Protein AF-A0A7L3L876-F1 (afdb_monomer_lite)

pLDDT: mean 82.27, std 18.36, range [44.25, 97.69]

Sequence (67 aa):
CSECGKGFSQKHSLQVHERMHTGERPYTCTICSKALTTKHSLLEHMSLHTGKYFKAYVLSLLQEFAS

Radius of gyration: 16.43 Å; chains: 1; bounding box: 36×29×37 Å

InterPro domains:
  IPR013087 Zinc finger C2H2-type [PF00096] (1-21)
  IPR013087 Zinc finger C2H2-type [PF00096] (27-49)
  IPR013087 Zinc finger C2H2-type [PS00028] (1-21)
  IPR013087 Zinc finger C2H2-type [PS00028] (29-49)
  IPR013087 Zinc finger C2H2-type [PS50157] (1-26)
  IPR013087 Zinc finger C2H2-type [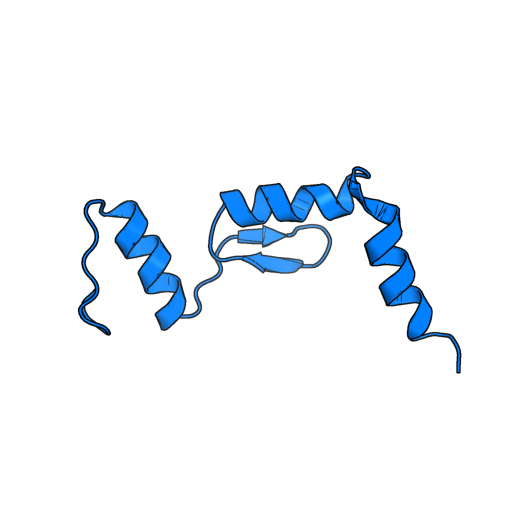PS50157] (27-54)
  IPR013087 Zinc finger C2H2-type [SM00355] (1-21)
  IPR013087 Zinc finger C2H2-type [SM00355] (27-49)
  IPR036236 Zinc finger C2H2 superfamily [SSF57667] (1-49)
  IPR050717 C2H2-type Zinc-Finger Transcription Regulators [PTHR14196] (1-52)

Secondary structure (DSSP, 8-state):
-TTT----SSHHHHHHHHHHHH----EE-TTT--EES-HHHHHHHHHHHTTSSHHHHHHHHTTSS--

Structure (mmCIF, N/CA/C/O backbone):
data_AF-A0A7L3L876-F1
#
_entry.id   AF-A0A7L3L876-F1
#
loop_
_atom_site.group_PDB
_atom_site.id
_atom_site.type_symbol
_atom_site.label_atom_id
_atom_site.label_alt_id
_atom_site.label_comp_id
_atom_site.label_asym_id
_atom_site.label_entity_id
_atom_site.label_seq_id
_atom_site.pdbx_PDB_ins_code
_atom_site.Cartn_x
_atom_site.Cartn_y
_atom_site.Cartn_z
_atom_site.occupancy
_atom_site.B_iso_or_equiv
_atom_site.auth_seq_id
_atom_site.auth_comp_id
_atom_site.auth_asym_id
_atom_site.auth_atom_id
_atom_site.pdbx_PDB_model_num
ATOM 1 N N . CYS A 1 1 ? -10.765 -2.862 13.555 1.00 95.75 1 CYS A N 1
ATOM 2 C CA . CYS A 1 1 ? -11.025 -3.727 12.392 1.00 95.75 1 CYS A CA 1
ATOM 3 C C . CYS A 1 1 ? -12.095 -4.720 12.798 1.00 95.75 1 CYS A C 1
ATOM 5 O O . CYS A 1 1 ? -11.917 -5.356 13.832 1.00 95.75 1 CYS A O 1
ATOM 7 N N . SER A 1 2 ? -13.190 -4.804 12.044 1.00 93.06 2 SER A N 1
ATOM 8 C CA . SER A 1 2 ? -14.277 -5.756 12.309 1.00 93.06 2 SER A CA 1
ATOM 9 C C . SER A 1 2 ? -13.840 -7.211 12.126 1.00 93.06 2 SER A C 1
ATOM 11 O O . SER A 1 2 ? -14.241 -8.051 12.917 1.00 93.06 2 SER A O 1
ATOM 13 N N . GLU A 1 3 ? -12.967 -7.488 11.153 1.00 95.56 3 GLU A N 1
ATOM 14 C CA . GLU A 1 3 ? -12.550 -8.855 10.802 1.00 95.56 3 GLU A CA 1
ATOM 15 C C . GLU A 1 3 ? -11.606 -9.495 11.829 1.00 95.56 3 GLU A C 1
ATOM 17 O O . GLU A 1 3 ? -11.717 -10.676 12.133 1.00 95.56 3 GLU A O 1
ATOM 22 N N . CYS A 1 4 ? -10.652 -8.732 12.377 1.00 96.62 4 CYS A N 1
ATOM 23 C CA . CYS A 1 4 ? -9.604 -9.280 13.253 1.00 96.62 4 CYS A CA 1
ATOM 24 C C . CYS A 1 4 ? -9.507 -8.610 14.632 1.00 96.62 4 CYS A C 1
ATOM 26 O O . CYS A 1 4 ? -8.554 -8.847 15.371 1.00 96.62 4 CYS A O 1
ATOM 28 N N . GLY A 1 5 ? -10.435 -7.709 14.968 1.00 96.12 5 GLY A N 1
ATOM 29 C CA . GLY A 1 5 ? -10.477 -7.022 16.265 1.00 96.12 5 GLY A CA 1
ATOM 30 C C . GLY A 1 5 ? -9.358 -5.999 16.513 1.00 96.12 5 GLY A C 1
ATOM 31 O O . GLY A 1 5 ? -9.365 -5.318 17.536 1.00 96.12 5 GLY A O 1
ATOM 32 N N . LYS A 1 6 ? -8.402 -5.827 15.588 1.00 97.56 6 LYS A N 1
ATOM 33 C CA . LYS A 1 6 ? -7.270 -4.902 15.771 1.00 97.56 6 LYS A CA 1
ATOM 34 C C . LYS A 1 6 ? -7.728 -3.440 15.866 1.00 97.56 6 LYS A C 1
ATOM 36 O O . LYS A 1 6 ? -8.477 -2.960 15.008 1.00 97.56 6 LYS A O 1
ATOM 41 N N . GLY A 1 7 ? -7.257 -2.732 16.894 1.00 97.19 7 GLY A N 1
ATOM 42 C CA . GLY A 1 7 ? -7.548 -1.316 17.143 1.00 97.19 7 GLY A CA 1
ATOM 43 C C . GLY A 1 7 ? -6.604 -0.364 16.403 1.00 97.19 7 GLY A C 1
ATOM 44 O O . GLY A 1 7 ? -5.423 -0.658 16.229 1.00 97.19 7 GLY A O 1
ATOM 45 N N . PHE A 1 8 ? -7.127 0.789 15.981 1.00 97.31 8 PHE A N 1
ATOM 46 C CA . PHE A 1 8 ? -6.373 1.854 15.315 1.00 97.31 8 PHE A CA 1
ATOM 47 C C . PHE A 1 8 ? -6.845 3.209 15.841 1.00 97.31 8 PHE A C 1
ATOM 49 O O . PHE A 1 8 ? -8.045 3.425 15.984 1.00 97.31 8 PHE A O 1
ATOM 56 N N . SER A 1 9 ? -5.913 4.128 16.094 1.00 97.38 9 SER A N 1
ATOM 57 C CA . SER A 1 9 ? -6.224 5.487 16.558 1.00 97.38 9 SER A CA 1
ATOM 58 C C . SER A 1 9 ? -6.709 6.413 15.439 1.00 97.38 9 SER A C 1
ATOM 60 O O . SER A 1 9 ? -7.335 7.431 15.711 1.00 97.38 9 SER A O 1
ATOM 62 N N . GLN A 1 10 ? -6.430 6.073 14.176 1.00 97.69 10 GLN A N 1
ATOM 63 C CA . GLN A 1 10 ? -6.775 6.892 13.017 1.00 97.69 10 GLN A CA 1
ATOM 64 C C . GLN A 1 10 ? -7.564 6.090 11.983 1.00 97.69 10 GLN A C 1
ATOM 66 O O . GLN A 1 10 ? -7.192 4.969 11.625 1.00 97.69 10 GLN A O 1
ATOM 71 N N . LYS A 1 11 ? -8.619 6.708 11.435 1.00 96.31 11 LYS A N 1
ATOM 72 C CA . LYS A 1 11 ? -9.471 6.103 10.399 1.00 96.31 11 LYS A CA 1
ATOM 73 C C . LYS A 1 11 ? -8.675 5.699 9.158 1.00 96.31 11 LYS A C 1
ATOM 75 O O . LYS A 1 11 ? -8.890 4.615 8.631 1.00 96.31 11 LYS A O 1
ATOM 80 N N . HIS A 1 12 ? -7.731 6.536 8.721 1.00 94.31 12 HIS A N 1
ATOM 81 C CA . HIS A 1 12 ? -6.912 6.241 7.543 1.00 94.31 12 HIS A CA 1
ATOM 82 C C . HIS A 1 12 ? -6.102 4.942 7.729 1.00 94.31 12 HIS A C 1
ATOM 84 O O . HIS A 1 12 ? -5.974 4.151 6.798 1.00 94.31 12 HIS A O 1
ATOM 90 N N . SER A 1 13 ? -5.577 4.700 8.937 1.00 96.50 13 SER A N 1
ATOM 91 C CA . SER A 1 13 ? -4.780 3.510 9.240 1.00 96.50 13 SER A CA 1
ATOM 92 C C . SER A 1 13 ? -5.651 2.257 9.278 1.00 96.50 13 SER A C 1
ATOM 94 O O . SER A 1 13 ? -5.227 1.215 8.784 1.00 96.50 13 SER A O 1
ATOM 96 N N . LEU A 1 14 ? -6.878 2.372 9.803 1.00 97.19 14 LEU A N 1
ATOM 97 C CA . LEU A 1 14 ? -7.873 1.300 9.747 1.00 97.19 14 LEU A CA 1
ATOM 98 C C . LEU A 1 14 ? -8.227 0.943 8.295 1.00 97.19 14 LEU A C 1
ATOM 100 O O . LEU A 1 14 ? -8.162 -0.226 7.938 1.00 97.19 14 LEU A O 1
ATOM 104 N N . GLN A 1 15 ? -8.510 1.935 7.448 1.00 95.69 15 GLN A N 1
ATOM 105 C CA . GLN A 1 15 ? -8.851 1.704 6.038 1.00 95.69 15 GLN A CA 1
ATOM 106 C C . GLN A 1 15 ? -7.711 1.031 5.265 1.00 95.69 15 GLN A C 1
ATOM 108 O O . GLN A 1 15 ? -7.935 0.092 4.508 1.00 95.69 15 GLN A O 1
ATOM 113 N N . VAL A 1 16 ? -6.467 1.483 5.460 1.00 96.06 16 VAL A N 1
ATOM 114 C CA . VAL A 1 16 ? -5.295 0.840 4.841 1.00 96.06 16 VAL A CA 1
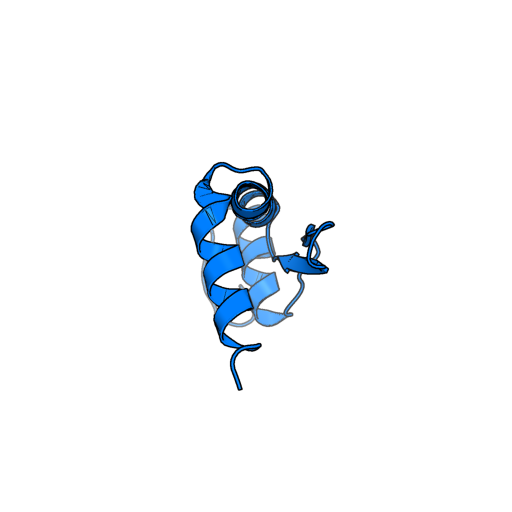ATOM 115 C C . VAL A 1 16 ? -5.125 -0.591 5.341 1.00 96.06 16 VAL A C 1
ATOM 117 O O . VAL A 1 16 ? -4.795 -1.474 4.553 1.00 96.06 16 VAL A O 1
ATOM 120 N N . HIS A 1 17 ? -5.350 -0.830 6.633 1.00 96.50 17 HIS A N 1
ATOM 121 C CA . HIS A 1 17 ? -5.306 -2.171 7.198 1.00 96.50 17 HIS A CA 1
ATOM 122 C C . HIS A 1 17 ? -6.373 -3.085 6.586 1.00 96.50 17 HIS A C 1
ATOM 124 O O . HIS A 1 17 ? -6.057 -4.216 6.242 1.00 96.50 17 HIS A O 1
ATOM 130 N N . GLU A 1 18 ? -7.599 -2.603 6.385 1.00 96.94 18 GLU A N 1
ATOM 131 C CA . GLU A 1 18 ? -8.694 -3.391 5.801 1.00 96.94 18 GLU A CA 1
ATOM 132 C C . GLU A 1 18 ? -8.377 -3.903 4.388 1.00 96.94 18 GLU A C 1
ATOM 134 O O . GLU A 1 18 ? -8.795 -5.004 4.030 1.00 96.94 18 GLU A O 1
ATOM 139 N N . ARG A 1 19 ? -7.529 -3.196 3.629 1.00 96.31 19 ARG A N 1
ATOM 140 C CA . ARG A 1 19 ? -7.025 -3.668 2.326 1.00 96.31 19 ARG A CA 1
ATOM 141 C C . ARG A 1 19 ? -6.267 -4.990 2.395 1.00 96.31 19 ARG A C 1
ATOM 143 O O . ARG A 1 19 ? -6.150 -5.679 1.386 1.00 96.31 19 ARG A O 1
ATOM 150 N N . MET A 1 20 ? -5.732 -5.359 3.559 1.0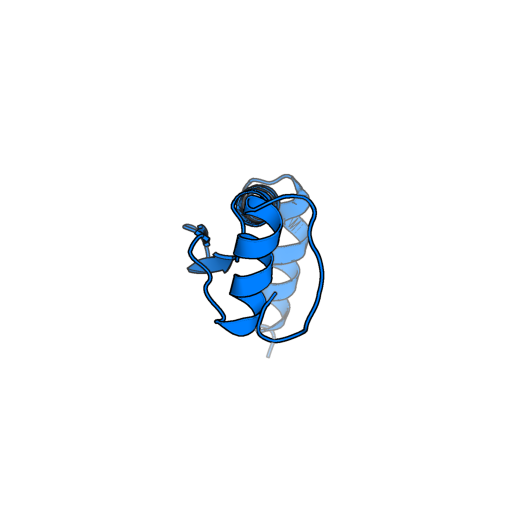0 94.94 20 MET A N 1
ATOM 151 C CA . MET A 1 20 ? -5.064 -6.649 3.729 1.00 94.94 20 MET A CA 1
ATOM 152 C C . MET A 1 20 ? -6.047 -7.821 3.780 1.00 94.94 20 MET A C 1
ATOM 154 O O . MET A 1 20 ? -5.664 -8.931 3.428 1.00 94.94 20 MET A O 1
ATOM 158 N N . HIS A 1 21 ? -7.292 -7.562 4.188 1.00 96.38 21 HIS A N 1
ATOM 159 C CA . HIS A 1 21 ? -8.363 -8.558 4.206 1.00 96.38 21 HIS A CA 1
ATOM 160 C C . HIS A 1 21 ? -9.044 -8.649 2.844 1.00 96.38 21 HIS A C 1
ATOM 162 O O . HIS A 1 21 ? -9.292 -9.741 2.349 1.00 96.38 21 HIS A O 1
ATOM 168 N N . THR A 1 22 ? -9.299 -7.504 2.206 1.00 95.62 22 THR A N 1
ATOM 169 C CA . THR A 1 22 ? -9.967 -7.460 0.894 1.00 95.62 22 THR A CA 1
ATOM 170 C C . THR A 1 22 ? -9.030 -7.762 -0.276 1.00 95.62 22 THR A C 1
ATOM 172 O O . THR A 1 22 ? -9.489 -8.047 -1.378 1.00 95.62 22 THR A O 1
ATOM 175 N N . GLY A 1 23 ? -7.715 -7.653 -0.069 1.00 94.69 23 GLY A N 1
ATOM 176 C CA . GLY A 1 23 ? -6.719 -7.739 -1.136 1.00 94.69 23 GLY A CA 1
ATOM 177 C C . GLY A 1 23 ? -6.676 -6.507 -2.048 1.00 94.69 23 GLY A C 1
ATOM 178 O O . GLY A 1 23 ? -5.967 -6.527 -3.056 1.00 94.69 23 GLY A O 1
ATOM 179 N N . GLU A 1 24 ? -7.398 -5.431 -1.715 1.00 96.62 24 GLU A N 1
ATOM 180 C CA . GLU A 1 24 ? -7.475 -4.222 -2.536 1.00 96.62 24 GLU A CA 1
ATOM 181 C C . GLU A 1 24 ? -6.095 -3.563 -2.688 1.00 96.62 24 GLU A C 1
ATOM 183 O O . GLU A 1 24 ? -5.416 -3.202 -1.721 1.00 96.62 24 GLU A O 1
ATOM 188 N N . ARG A 1 25 ? -5.677 -3.362 -3.938 1.00 95.00 25 ARG A N 1
ATOM 189 C CA . ARG A 1 25 ? -4.398 -2.737 -4.288 1.00 95.00 25 ARG A CA 1
ATOM 190 C C . ARG A 1 25 ? -4.625 -1.629 -5.316 1.00 95.00 25 ARG A C 1
ATOM 192 O O . ARG A 1 25 ? -4.378 -1.840 -6.499 1.00 95.00 25 ARG A O 1
ATOM 199 N N . PRO A 1 26 ? -5.106 -0.453 -4.883 1.00 94.69 26 PRO A N 1
ATOM 200 C CA . PRO A 1 26 ? -5.538 0.603 -5.798 1.00 94.69 26 PRO A CA 1
ATOM 201 C C . PRO A 1 26 ? -4.376 1.349 -6.471 1.00 94.69 26 PRO A C 1
ATOM 203 O O . PRO A 1 26 ? -4.602 2.156 -7.369 1.00 94.69 26 PRO A O 1
ATOM 206 N N . TYR A 1 27 ? -3.130 1.122 -6.043 1.00 94.69 27 TYR A N 1
ATOM 207 C CA . TYR A 1 27 ? -1.965 1.834 -6.563 1.00 94.69 27 TYR A CA 1
ATOM 208 C C . TYR A 1 27 ? -1.148 0.936 -7.482 1.00 94.69 27 TYR A C 1
ATOM 210 O O . TYR A 1 27 ? -0.380 0.098 -7.016 1.00 94.69 27 TYR A O 1
ATOM 218 N N . THR A 1 28 ? -1.281 1.137 -8.787 1.00 93.69 28 THR A N 1
ATOM 219 C CA . THR A 1 28 ? -0.575 0.339 -9.795 1.00 93.69 28 THR A CA 1
ATOM 220 C C . THR A 1 28 ? 0.685 1.054 -10.266 1.00 93.69 28 THR A C 1
ATOM 222 O O . THR A 1 28 ? 0.651 2.230 -10.627 1.00 93.69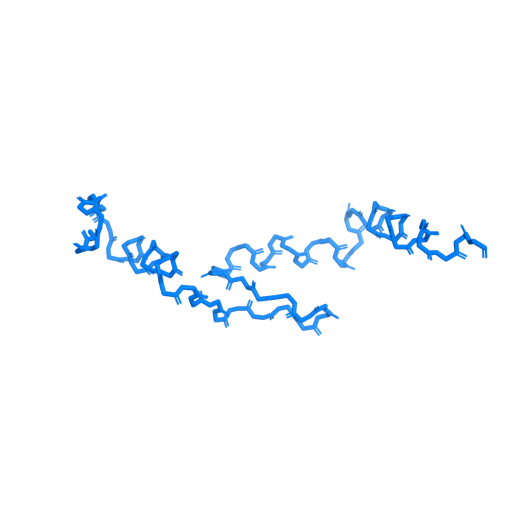 28 THR A O 1
ATOM 225 N N . CYS A 1 29 ? 1.814 0.346 -10.271 1.00 89.25 29 CYS A N 1
ATOM 226 C CA . CYS A 1 29 ? 3.034 0.819 -10.909 1.00 89.25 29 CYS A CA 1
ATOM 227 C C . CYS A 1 29 ? 2.834 0.884 -12.425 1.00 89.25 29 CYS A C 1
ATOM 229 O O . CYS A 1 29 ? 2.492 -0.113 -13.048 1.00 89.25 29 CYS A O 1
ATOM 231 N N . THR A 1 30 ? 3.112 2.032 -13.032 1.00 88.62 30 THR A N 1
ATOM 232 C CA . THR A 1 30 ? 2.969 2.221 -14.482 1.00 88.62 30 THR A CA 1
ATOM 233 C C . THR A 1 30 ? 4.074 1.554 -15.304 1.00 88.62 30 THR A C 1
ATOM 235 O O . THR A 1 30 ? 3.929 1.437 -16.513 1.00 88.62 30 THR A O 1
ATOM 238 N N . ILE A 1 31 ? 5.168 1.117 -14.669 1.00 86.38 31 ILE A N 1
ATOM 239 C CA . ILE A 1 31 ? 6.333 0.525 -15.348 1.00 86.38 31 ILE A CA 1
ATOM 240 C C . ILE A 1 31 ? 6.237 -1.003 -15.385 1.00 86.38 31 ILE A C 1
ATOM 242 O O . ILE A 1 31 ? 6.438 -1.603 -16.432 1.00 86.38 31 ILE A O 1
ATOM 246 N N . CYS A 1 32 ? 5.912 -1.644 -14.257 1.00 87.50 32 CYS A N 1
ATOM 247 C CA . CYS A 1 32 ? 5.845 -3.108 -14.159 1.00 87.50 32 CYS A CA 1
ATOM 248 C C . CYS A 1 32 ? 4.458 -3.651 -13.789 1.00 87.50 32 CYS A C 1
ATOM 250 O O . CYS A 1 32 ? 4.324 -4.832 -13.481 1.00 87.50 32 CYS A O 1
ATOM 252 N N . SER A 1 33 ? 3.427 -2.802 -13.765 1.00 91.75 33 SER A N 1
ATOM 253 C CA . SER A 1 33 ? 2.038 -3.170 -13.436 1.00 91.75 33 SER A CA 1
ATOM 254 C C . SER A 1 33 ? 1.830 -3.779 -12.043 1.00 91.75 33 SER A C 1
ATOM 256 O O . SER A 1 33 ? 0.743 -4.257 -11.723 1.00 91.75 33 SER A O 1
ATOM 258 N N . LYS A 1 34 ? 2.841 -3.734 -11.165 1.00 91.00 34 LYS A N 1
ATOM 259 C CA . LYS A 1 34 ? 2.720 -4.215 -9.786 1.00 91.00 34 LYS A CA 1
ATOM 260 C C . LYS A 1 34 ? 1.723 -3.352 -9.015 1.00 91.00 34 LYS A C 1
ATOM 262 O O . LYS A 1 34 ? 1.906 -2.141 -8.911 1.00 91.00 34 LYS A O 1
ATOM 267 N N . ALA A 1 35 ? 0.708 -3.985 -8.433 1.00 93.69 35 ALA A N 1
ATOM 268 C CA . ALA A 1 35 ? -0.295 -3.321 -7.610 1.00 93.69 35 ALA A CA 1
ATOM 269 C C . ALA A 1 35 ? 0.108 -3.313 -6.122 1.00 93.69 35 ALA A C 1
ATOM 271 O O . ALA A 1 35 ? 0.520 -4.338 -5.559 1.00 93.69 35 ALA A O 1
ATOM 272 N N . LEU A 1 36 ? -0.025 -2.156 -5.473 1.00 93.50 36 LEU A N 1
ATOM 273 C CA . LEU A 1 36 ? 0.321 -1.893 -4.078 1.00 93.50 36 LEU A CA 1
ATOM 274 C C . LEU A 1 36 ? -0.879 -1.341 -3.299 1.00 93.50 36 LEU A C 1
ATOM 276 O O . LEU A 1 36 ? -1.797 -0.733 -3.849 1.00 93.50 36 LEU A O 1
ATOM 280 N N . THR A 1 37 ? -0.854 -1.544 -1.983 1.00 94.56 37 THR A N 1
ATOM 281 C CA . THR A 1 37 ? -1.945 -1.173 -1.070 1.00 94.56 37 THR A CA 1
ATOM 282 C C . THR A 1 37 ? -1.894 0.289 -0.632 1.00 94.56 37 THR A C 1
ATOM 284 O O . THR A 1 37 ? -2.919 0.828 -0.217 1.00 94.56 37 THR A O 1
ATOM 287 N N . THR A 1 38 ? -0.739 0.965 -0.722 1.00 93.69 38 THR A N 1
ATOM 288 C CA . THR A 1 38 ? -0.580 2.371 -0.309 1.00 93.69 38 THR A CA 1
ATOM 289 C C . THR A 1 38 ? 0.214 3.203 -1.315 1.00 93.69 38 THR A C 1
ATOM 291 O O . THR A 1 38 ? 1.092 2.696 -2.016 1.00 93.69 38 THR A O 1
ATOM 294 N N . LYS A 1 39 ? -0.051 4.517 -1.334 1.00 91.81 39 LYS A N 1
ATOM 295 C CA . LYS A 1 39 ? 0.698 5.488 -2.144 1.00 91.81 39 LYS A CA 1
ATOM 296 C C . LYS A 1 39 ? 2.171 5.569 -1.735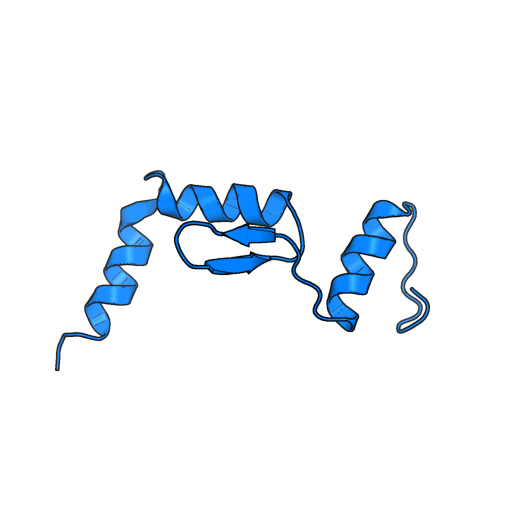 1.00 91.81 39 LYS A C 1
ATOM 298 O O . LYS A 1 39 ? 3.028 5.684 -2.601 1.00 91.81 39 LYS A O 1
ATOM 303 N N . HIS A 1 40 ? 2.468 5.509 -0.435 1.00 90.81 40 HIS A N 1
ATOM 304 C CA . HIS A 1 40 ? 3.845 5.555 0.065 1.00 90.81 40 HIS A CA 1
ATOM 305 C C . HIS A 1 40 ? 4.664 4.368 -0.457 1.00 90.81 40 HIS A C 1
ATOM 307 O O . HIS A 1 40 ? 5.729 4.575 -1.032 1.00 90.81 40 HIS A O 1
ATOM 313 N N . SER A 1 41 ? 4.111 3.153 -0.376 1.00 91.56 41 SER A N 1
ATOM 314 C CA . SER A 1 41 ? 4.747 1.956 -0.936 1.00 91.56 41 SER A CA 1
ATOM 315 C C . SER A 1 41 ? 4.953 2.061 -2.450 1.00 91.56 41 SER A C 1
ATOM 317 O O . SER A 1 41 ? 5.969 1.597 -2.955 1.00 91.56 41 SER A O 1
ATOM 319 N N . LEU A 1 42 ? 4.019 2.676 -3.193 1.00 91.81 42 LEU A N 1
ATOM 320 C CA . LEU A 1 42 ? 4.206 2.922 -4.627 1.00 91.81 42 LEU A CA 1
ATOM 321 C C . LEU A 1 42 ? 5.374 3.885 -4.882 1.00 91.81 42 LEU A C 1
ATOM 323 O O . LEU A 1 42 ? 6.204 3.603 -5.737 1.00 91.81 42 LEU A O 1
ATOM 327 N N . LEU A 1 43 ? 5.471 4.995 -4.148 1.00 90.06 43 LEU A N 1
ATOM 328 C CA . LEU A 1 43 ? 6.569 5.957 -4.311 1.00 90.06 43 LEU A CA 1
ATOM 329 C C . LEU A 1 43 ? 7.936 5.327 -4.010 1.00 90.06 43 LEU A C 1
ATOM 331 O O . LEU A 1 43 ? 8.878 5.524 -4.776 1.00 90.06 43 LEU A O 1
ATOM 335 N N . GLU A 1 44 ? 8.030 4.534 -2.942 1.00 89.12 44 GLU A N 1
ATOM 336 C CA . GLU A 1 44 ? 9.233 3.761 -2.624 1.00 89.12 44 GLU A CA 1
ATOM 337 C C . GLU A 1 44 ? 9.552 2.754 -3.736 1.00 89.12 44 GLU A C 1
ATOM 339 O O . GLU A 1 44 ? 10.679 2.704 -4.227 1.00 89.12 44 GLU A O 1
ATOM 344 N N . HIS A 1 45 ? 8.550 2.018 -4.219 1.00 88.75 45 HIS A N 1
ATOM 345 C CA . HIS A 1 45 ? 8.711 1.083 -5.328 1.00 88.75 45 HIS A CA 1
ATOM 346 C C . HIS A 1 45 ? 9.222 1.763 -6.611 1.00 88.75 45 HIS A C 1
ATOM 348 O O . HIS A 1 45 ? 10.102 1.225 -7.281 1.00 88.75 45 HIS A O 1
ATOM 354 N N . MET A 1 46 ? 8.731 2.963 -6.939 1.00 84.75 46 MET A N 1
ATOM 355 C CA . MET A 1 46 ? 9.170 3.721 -8.119 1.00 84.75 46 MET A CA 1
ATOM 356 C C . MET A 1 46 ? 10.656 4.118 -8.063 1.00 84.75 46 MET A C 1
ATOM 358 O O . MET A 1 46 ? 11.273 4.354 -9.106 1.00 84.75 46 MET A O 1
ATOM 362 N N . SER A 1 47 ? 11.270 4.142 -6.875 1.00 83.56 47 SER A N 1
ATOM 363 C CA . SER A 1 47 ? 12.712 4.387 -6.734 1.00 83.56 47 SER A CA 1
ATOM 364 C C . SER A 1 47 ? 13.580 3.267 -7.330 1.00 83.56 47 SER A C 1
ATOM 366 O O . SER A 1 47 ? 14.713 3.522 -7.743 1.00 83.56 47 SER A O 1
ATOM 368 N N . LEU A 1 48 ? 13.034 2.049 -7.451 1.00 82.25 48 LEU A N 1
ATOM 369 C CA . LEU A 1 48 ? 13.713 0.905 -8.067 1.00 82.25 48 LEU A CA 1
ATOM 370 C C . LEU A 1 48 ? 13.847 1.067 -9.588 1.00 82.25 48 LEU A C 1
ATOM 372 O O . LEU A 1 48 ? 14.833 0.623 -10.170 1.00 82.25 48 LEU A O 1
ATOM 376 N N . HIS A 1 49 ? 12.891 1.752 -10.220 1.00 78.69 49 HIS A N 1
ATOM 377 C CA . HIS A 1 49 ? 12.880 1.986 -11.668 1.00 78.69 49 HIS A CA 1
ATOM 378 C C . HIS A 1 49 ? 13.724 3.190 -12.093 1.00 78.69 49 HIS A C 1
ATOM 380 O O . HIS A 1 49 ? 14.280 3.214 -13.184 1.00 78.69 49 HIS A O 1
ATOM 386 N N . THR A 1 50 ? 13.839 4.199 -11.229 1.00 68.00 50 THR A N 1
ATOM 387 C CA . THR A 1 50 ? 14.434 5.511 -11.548 1.00 68.00 50 THR A CA 1
ATOM 388 C C . THR A 1 50 ? 15.940 5.611 -11.287 1.00 68.00 50 THR A C 1
ATOM 390 O O . THR A 1 50 ? 16.483 6.709 -11.195 1.00 68.00 50 THR A O 1
ATOM 393 N N . GLY A 1 51 ? 16.657 4.490 -11.183 1.00 60.56 51 GLY A N 1
ATOM 394 C CA . GLY A 1 51 ? 18.125 4.537 -11.195 1.00 60.56 51 GLY A CA 1
ATOM 395 C C . GLY A 1 51 ? 18.823 4.528 -9.834 1.00 60.56 51 GLY A C 1
ATOM 396 O O . GLY A 1 51 ? 20.001 4.189 -9.795 1.00 60.56 51 GLY A O 1
ATOM 397 N N . LYS A 1 52 ? 18.152 4.824 -8.709 1.00 55.88 52 LYS A N 1
ATOM 398 C CA . LYS A 1 52 ? 18.832 4.876 -7.392 1.00 55.88 52 LYS A CA 1
ATOM 399 C C . LYS A 1 52 ? 19.284 3.500 -6.864 1.00 55.88 52 LYS A C 1
ATOM 401 O O . LYS A 1 52 ? 20.228 3.453 -6.086 1.00 55.88 52 LYS A O 1
ATOM 406 N N . TYR A 1 53 ? 18.689 2.398 -7.346 1.00 52.88 53 TYR A N 1
ATOM 407 C CA . TYR A 1 53 ? 19.090 1.003 -7.049 1.00 52.88 53 TYR A CA 1
ATOM 408 C C . TYR A 1 53 ? 19.039 0.063 -8.278 1.00 52.88 53 TYR A C 1
ATOM 410 O O . TYR A 1 53 ? 19.012 -1.162 -8.156 1.00 52.88 53 TYR A O 1
ATOM 418 N N . PHE A 1 54 ? 19.049 0.632 -9.485 1.00 51.88 54 PHE A N 1
ATOM 419 C CA . PHE A 1 54 ? 18.718 -0.019 -10.764 1.00 51.88 54 PHE A CA 1
ATOM 420 C C . PHE A 1 54 ? 19.566 -1.248 -11.146 1.00 51.88 54 PHE A C 1
ATOM 422 O O . PHE A 1 54 ? 19.117 -2.082 -11.926 1.00 51.88 54 PHE A O 1
ATOM 429 N N . LYS A 1 55 ? 20.758 -1.439 -10.566 1.00 52.56 55 LYS A N 1
ATOM 430 C CA . LYS A 1 55 ? 21.589 -2.617 -10.873 1.00 52.56 55 LYS A CA 1
ATOM 431 C C . LYS A 1 55 ? 21.041 -3.936 -10.315 1.00 52.56 55 LYS A C 1
ATOM 433 O O . LYS A 1 55 ? 21.265 -4.968 -10.935 1.00 52.56 55 LYS A O 1
ATOM 438 N N . ALA A 1 56 ? 20.326 -3.935 -9.189 1.00 51.94 56 ALA A N 1
ATOM 439 C CA . ALA A 1 56 ? 19.933 -5.188 -8.533 1.00 51.94 56 ALA A CA 1
ATOM 440 C C . ALA A 1 56 ? 18.781 -5.915 -9.254 1.00 51.94 56 ALA A C 1
ATOM 442 O O . ALA A 1 56 ? 18.778 -7.138 -9.340 1.00 51.94 56 ALA A O 1
ATOM 443 N N . TYR A 1 57 ? 17.826 -5.166 -9.813 1.00 48.69 57 TYR A N 1
ATOM 444 C CA . TYR A 1 57 ? 16.619 -5.729 -10.427 1.00 48.69 57 TYR A CA 1
ATOM 445 C C . TYR A 1 57 ? 16.863 -6.285 -11.841 1.00 48.69 57 TYR A C 1
ATOM 447 O O . TYR A 1 57 ? 16.333 -7.334 -12.204 1.00 48.69 57 TYR A O 1
ATOM 455 N N . VAL A 1 58 ? 17.729 -5.630 -12.624 1.00 54.34 58 VAL A N 1
ATOM 456 C CA . VAL A 1 58 ? 18.139 -6.129 -13.948 1.00 54.34 58 VAL A CA 1
ATOM 457 C C . VAL A 1 58 ? 18.979 -7.409 -13.818 1.00 54.34 58 VAL A C 1
ATOM 459 O O . VAL A 1 58 ? 18.805 -8.326 -14.612 1.00 54.34 58 VAL A O 1
ATOM 462 N N . LEU A 1 59 ? 19.821 -7.529 -12.781 1.00 51.66 59 LEU A N 1
ATOM 463 C CA . LEU A 1 59 ? 20.594 -8.751 -12.513 1.00 51.66 59 LEU A CA 1
ATOM 464 C C . LEU A 1 59 ? 19.704 -9.958 -12.183 1.00 51.66 59 LEU A C 1
ATOM 466 O O . LEU A 1 59 ? 19.981 -11.049 -12.673 1.00 51.66 59 LEU A O 1
ATOM 470 N N . SER A 1 60 ? 18.615 -9.769 -11.427 1.00 53.59 60 SER A N 1
ATOM 471 C CA . SER A 1 60 ? 17.677 -10.864 -11.131 1.00 53.59 60 SER A CA 1
ATOM 472 C C . SER A 1 60 ? 16.891 -11.351 -12.354 1.00 53.59 60 SER A C 1
ATOM 474 O O . SER A 1 60 ? 16.534 -12.519 -12.409 1.00 53.59 60 SER A O 1
ATOM 476 N N . LEU A 1 61 ? 16.649 -10.486 -13.348 1.00 55.78 61 LEU A N 1
ATOM 477 C CA . LEU A 1 61 ? 15.945 -10.856 -14.584 1.00 55.78 61 LEU A CA 1
ATOM 478 C C . LEU A 1 61 ? 16.861 -11.517 -15.626 1.00 55.78 61 LEU A C 1
ATOM 480 O O . LEU A 1 61 ? 16.378 -12.227 -16.498 1.00 55.78 61 LEU A O 1
ATOM 484 N N . LEU A 1 62 ? 18.180 -11.319 -15.542 1.00 50.59 62 LEU A N 1
ATOM 485 C CA . LEU A 1 62 ? 19.142 -11.940 -16.462 1.00 50.59 62 LEU A CA 1
ATOM 486 C C . LEU A 1 62 ? 19.544 -13.372 -16.065 1.00 50.59 62 LEU A C 1
ATOM 488 O O . LEU A 1 62 ? 20.203 -14.045 -16.852 1.00 50.59 62 LEU A O 1
ATOM 492 N N . GLN A 1 63 ? 19.135 -13.868 -14.892 1.00 46.53 63 GLN A N 1
ATOM 493 C CA . GLN A 1 63 ? 19.376 -15.262 -14.488 1.00 46.53 63 GLN A CA 1
ATOM 494 C C . GLN A 1 63 ? 18.356 -16.257 -15.071 1.00 46.53 63 GLN A C 1
ATOM 496 O O . GLN A 1 63 ? 18.620 -17.453 -15.048 1.00 46.53 63 GLN A O 1
ATOM 501 N N . GLU A 1 64 ? 17.239 -15.793 -15.644 1.00 51.31 64 GLU A N 1
ATOM 502 C CA . GLU A 1 64 ? 16.217 -16.662 -16.261 1.00 51.31 64 GLU A CA 1
ATOM 503 C C . GLU A 1 64 ? 16.426 -16.902 -17.769 1.00 51.31 64 GLU A C 1
ATOM 505 O O . GLU A 1 64 ? 15.700 -17.683 -18.375 1.00 51.31 64 GLU A O 1
ATOM 510 N N . PHE A 1 65 ? 17.438 -16.274 -18.381 1.00 52.78 65 PHE A N 1
ATOM 511 C CA . PHE A 1 65 ? 17.743 -16.418 -19.816 1.00 52.78 65 PHE A CA 1
ATOM 512 C C . PHE A 1 65 ? 19.090 -17.100 -20.102 1.00 52.78 65 PHE A C 1
ATOM 514 O O . PHE A 1 65 ? 19.528 -17.137 -21.249 1.00 52.78 65 PHE A O 1
ATOM 521 N N . ALA A 1 66 ? 19.748 -17.650 -19.078 1.00 49.47 66 ALA A N 1
ATOM 522 C CA . ALA A 1 66 ? 20.920 -18.504 -19.241 1.00 49.47 66 ALA A CA 1
ATOM 523 C C . ALA A 1 66 ? 20.510 -19.971 -19.035 1.00 49.47 66 ALA A C 1
ATOM 525 O O . ALA A 1 66 ? 20.630 -20.525 -17.942 1.00 49.47 66 ALA A O 1
ATOM 526 N N . SER A 1 67 ? 19.970 -20.585 -20.084 1.00 44.25 67 SER A N 1
ATOM 527 C CA . SER A 1 67 ? 19.804 -22.037 -20.233 1.00 44.25 67 SER A CA 1
ATOM 528 C C . SER A 1 67 ? 20.116 -22.411 -21.671 1.00 44.25 67 SER A C 1
ATOM 530 O O . SER A 1 67 ? 19.582 -21.719 -22.566 1.00 44.25 67 SER A O 1
#

Foldseek 3Di:
DVPPPDDDPDPVVVVLVVCVVVVDFPDAAPPPRDGHSDPVVNVVVVCCVPPPVVPPVVVVVVVVPPD

Organism: NCBI:txid2529409

=== Feature glossary ===
A reading guide for the features in this record.

Start from the sequence.

  · Sequence gives the chain of amino acids in standard one-letter code (A=alanine, C=cysteine, …, Y=tyrosine), read N→C. It is the only feature that is directly encoded by the gene; all structural features are derived from the folded form of this sequence.

Fold it, and you get atomic coordinates and the backbone conformation that goes with them.

  · The mmCIF table is the protein's shape written out atom by atom. For each backbone N, Cα, C, and carbonyl O, it records an (x, y, z) coordinate triple in Å plus the residue type, chain letter, and residue number.

  · Backbone dihedral angles. Every residue except chain termini has a φ (preceding-C → N → Cα → C) and a ψ (N → Cα → C → next-N). They are reported in degrees following the IUPAC sign convention. Secondary structure is essentially a statement about which (φ, ψ) basin each residue occupies.

  · DSSP 8-state secondary structure assigns each residue one of H (α-helix), G (3₁₀-helix), I (π-helix), E (extended β-strand), B (isolated β-bridge), T (hydrogen-bonded turn), S (bend), or '-' (coil). The assignment is computed from backbone hydrogen-bond geometry via the Kabsch–Sander algorithm.

  · P-SEA three-state annotation labels each residue as helix, strand, or coil based purely on the geometry of the Cα trace. It serves as a fallback when the full backbone (and thus DSSP) is unavailable.

Summarize the fold with a handful of shape descriptors and a per-residue structural alphabet.

  · Radius of gyration (Rg) is the root-mean-square distance of Cα atoms from their centroid — a single number for overall size and compactness. A globular domain of N residues has Rg ≈ 2.2·N^0.38 Å; an extended or disordered chain has a much larger Rg. The Cα contact count is the number of residue pairs whose Cα atoms are within 8 Å and are more than four positions apart in sequence — a standard proxy for tertiary packing density. The bounding box is the smallest axis-aligned box enclosing all Cα atoms.

  · Foldseek's 3Di representation compresses backbone geometry into a per-residue letter drawn from a learned twenty-state alphabet. It captures the tertiary interaction pattern around each residue — which residues are packed against it in space, regardless of where they are in sequence.

  · Accessible surface area quantifies burial. A residue with SASA near zero is packed into the hydrophobic core; one with SASA >100 Å² sits on the surface. Computed here via the Shrake–Rupley numerical algorithm with a 1.4 Å probe.

Ask how reliable the model is.

  · For AlphaFold models, the B-factor field carries pLDDT — the model's own estimate of local accuracy on a 0–100 scale. Regions with pLDDT<50 should be treated as essentially unmodeled; they often correspond to intrinsically disordered segments.

  · For experimental (PDB) structures, the B-factor (temperature factor) quantifies the positional spread of each atom in the crystal — a combination of thermal vibration and static disorder — in units of Å². High B-factors mark flexible loops or poorly resolved regions; low B-factors mark the rigid, well-ordered core.

  · PAE(i, j) answers: if I align the predicted and true structures on residue i, how far off (in Å) do I expect residue j to be? A block-diagonal PAE matrix with low values on the blocks and high values off-diagonal is the signature of a multi-domain protein with confidently predicted domains but uncertain inter-domain orientation.

Place it in context: what it resembles, what it is annotated as, and how it looks.

  · Structural nearest neighbors (via Foldseek easy-search vs the PDB). Reported per hit: target PDB id, E-value, and alignment TM-score. A TM-score above ~0.5 is the conventional threshold for 'same fold'.

  · Functional annotations link the protein to curated databases. InterPro entries identify conserved domains and families by matching the sequence against member-database signatures (Pfam, PROSITE, CDD, …). Gene Ontology (GO) terms describe molecular function, biological process, and cellular component in a controlled vocabulary. CATH places the structure in a hierarchical fold classification (Class/Architecture/Topology/Homologous-superfamily). The organism is the source species.

  · Plot images: a contact map (which residues are close in 3D, as an N×N binary image), a Ramachandran scatter (backbone torsion angles, revealing secondary-structure composition at a glance), and — for AlphaFold structures — a PAE heatmap (pairwise prediction confidence).

  · Structure images are PyMOL renders from six orthogonal camera directions. Cartoon representation draws helices as coils and strands as arrows; sticks shows the backbone as bonds; surface shows the solvent-excluded envelope. Rainbow coloring maps sequence position to hue (blue→red, N→C); chain c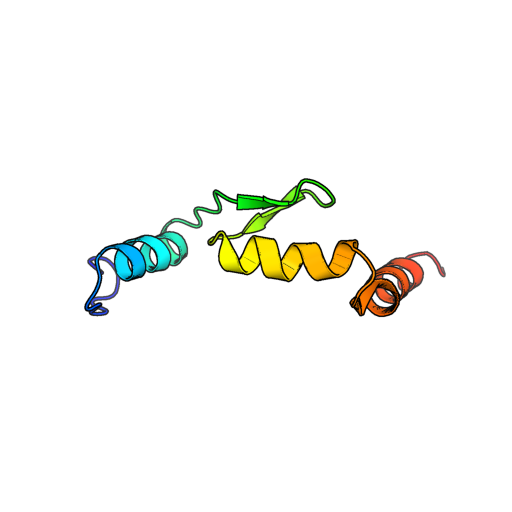oloring assigns a distinct color per polypeptide.